Protein AF-A0A661KDL9-F1 (afdb_monomer_lite)

Secondary structure (DSSP, 8-state):
-TTGGGTS-S--EEEEEEEPSS-TT-EEEEEEEGGG----SS-HHHHHHHHHHTTTTGGGSTHHHHHHHHHHHHHHHHHHTT--

Structure (mmCIF, N/CA/C/O 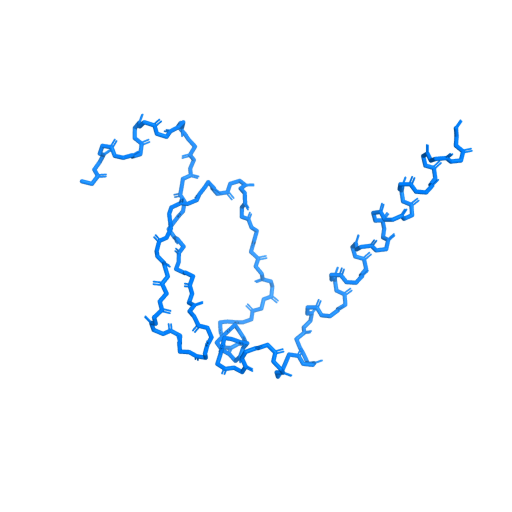backbone):
data_AF-A0A661KDL9-F1
#
_entry.id   AF-A0A661KDL9-F1
#
loop_
_atom_site.group_PDB
_atom_site.id
_atom_site.type_symbol
_atom_site.label_atom_id
_atom_site.label_alt_id
_atom_site.label_comp_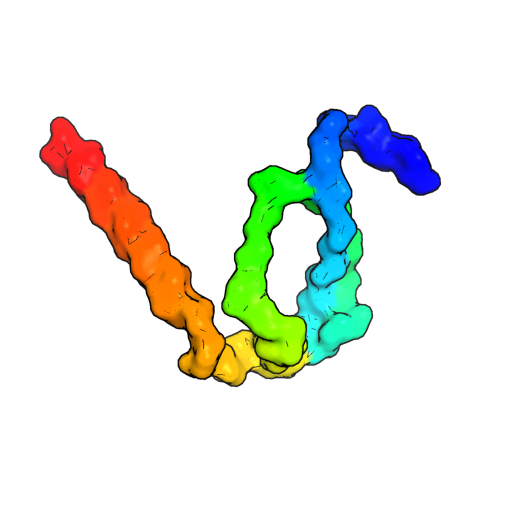id
_atom_site.label_asym_id
_atom_site.label_entity_id
_atom_site.label_seq_id
_atom_site.pdbx_PDB_ins_code
_atom_site.Cartn_x
_atom_site.Cartn_y
_atom_site.Cartn_z
_atom_site.occupancy
_atom_site.B_iso_or_equiv
_atom_site.auth_seq_id
_atom_site.auth_comp_id
_atom_site.auth_asym_id
_atom_site.auth_atom_id
_atom_site.pdbx_PDB_model_num
ATOM 1 N N . SER A 1 1 ? 3.827 1.408 24.174 1.00 54.41 1 SER A N 1
ATOM 2 C CA . SER A 1 1 ? 3.051 1.369 22.914 1.00 54.41 1 SER A CA 1
ATOM 3 C C . SER A 1 1 ? 1.543 1.372 23.149 1.00 54.41 1 SER A C 1
ATOM 5 O O . SER A 1 1 ? 0.842 1.908 22.306 1.00 54.41 1 SER A O 1
ATOM 7 N N . GLU A 1 2 ? 1.031 0.864 24.278 1.00 54.09 2 GLU A N 1
ATOM 8 C CA . GLU A 1 2 ? -0.421 0.774 24.558 1.00 54.09 2 GLU A CA 1
ATOM 9 C C . GLU A 1 2 ? -1.170 2.113 24.711 1.00 54.09 2 GLU A C 1
ATOM 11 O O . GLU A 1 2 ? -2.380 2.155 24.524 1.00 54.09 2 GLU A O 1
ATOM 16 N N . ASN A 1 3 ? -0.490 3.225 25.010 1.00 58.06 3 ASN A N 1
ATOM 17 C CA . ASN A 1 3 ? -1.183 4.476 25.353 1.00 58.06 3 ASN A CA 1
ATOM 18 C C . ASN A 1 3 ? -1.662 5.310 24.151 1.00 58.06 3 ASN A C 1
ATOM 20 O O . ASN A 1 3 ? -2.566 6.117 24.322 1.00 58.06 3 ASN A O 1
ATOM 24 N N . ILE A 1 4 ? -1.111 5.119 22.947 1.00 61.25 4 ILE A N 1
ATOM 25 C CA . ILE A 1 4 ? -1.460 5.949 21.773 1.00 61.25 4 ILE A CA 1
ATOM 26 C C . ILE A 1 4 ? -2.835 5.567 21.207 1.00 61.25 4 ILE A C 1
ATOM 28 O O . ILE A 1 4 ? -3.596 6.432 20.789 1.00 61.25 4 ILE A O 1
ATOM 32 N N . GLN A 1 5 ? -3.197 4.282 21.263 1.00 55.53 5 GLN A N 1
ATOM 33 C CA . GLN A 1 5 ? -4.501 3.808 20.785 1.00 55.53 5 GLN A CA 1
ATOM 34 C C . GLN A 1 5 ? -5.666 4.250 21.681 1.00 55.53 5 GLN A C 1
ATOM 36 O O . GLN A 1 5 ? -6.813 4.159 21.273 1.00 55.53 5 GLN A O 1
ATOM 41 N N . LYS A 1 6 ? -5.386 4.703 22.910 1.00 55.91 6 LYS A N 1
ATOM 42 C CA . LYS A 1 6 ? -6.416 5.032 23.902 1.00 55.91 6 LYS A CA 1
ATOM 43 C C . LYS A 1 6 ? -6.941 6.468 23.782 1.00 55.91 6 LYS A C 1
ATOM 45 O O . LYS A 1 6 ? -8.032 6.738 24.273 1.00 55.91 6 LYS A O 1
ATOM 50 N N . GLU A 1 7 ? -6.163 7.370 23.177 1.00 60.50 7 GLU A N 1
ATOM 51 C CA . GLU A 1 7 ? -6.549 8.771 22.922 1.00 60.50 7 GLU A CA 1
ATOM 52 C C . GLU A 1 7 ? -7.165 8.982 21.536 1.00 60.50 7 GLU A C 1
ATOM 54 O O . GLU A 1 7 ? -7.949 9.908 21.339 1.00 60.50 7 GLU A O 1
ATOM 59 N N . LEU A 1 8 ? -6.837 8.113 20.582 1.00 62.59 8 LEU A N 1
ATOM 60 C CA . LEU A 1 8 ? -7.548 8.026 19.317 1.00 62.59 8 LEU A CA 1
ATOM 61 C C . LEU A 1 8 ? -8.871 7.317 19.621 1.00 62.59 8 LEU A C 1
ATOM 63 O O . LEU A 1 8 ? -8.871 6.320 20.341 1.00 62.59 8 LEU A O 1
ATOM 67 N N . ASN A 1 9 ? -9.996 7.872 19.159 1.00 61.59 9 ASN A N 1
ATOM 68 C CA . ASN A 1 9 ? -11.327 7.262 19.279 1.00 61.59 9 ASN A CA 1
ATOM 69 C C . ASN A 1 9 ? -11.216 5.744 19.080 1.00 61.59 9 ASN A C 1
ATOM 71 O O . ASN A 1 9 ? -10.419 5.354 18.238 1.00 61.59 9 ASN A O 1
ATOM 75 N N . GLN A 1 10 ? -11.971 4.935 19.843 1.00 70.12 10 GLN A N 1
ATOM 76 C CA . GLN A 1 10 ? -11.920 3.455 19.963 1.00 70.12 10 GLN A CA 1
ATOM 77 C C . GLN A 1 10 ? -12.126 2.656 18.647 1.00 70.12 10 GLN A C 1
ATOM 79 O O . GLN A 1 10 ? -12.765 1.608 18.626 1.00 70.12 10 GLN A O 1
ATOM 84 N N . GLU A 1 11 ? -11.651 3.182 17.536 1.00 80.44 11 GLU A N 1
ATOM 85 C CA . GLU A 1 11 ? -11.741 2.699 16.183 1.00 80.44 11 GLU A CA 1
ATOM 86 C C . GLU A 1 11 ? -10.609 1.704 15.941 1.00 80.44 11 GLU A C 1
ATOM 88 O O . GLU A 1 11 ? -9.505 1.838 16.475 1.00 80.44 11 GLU A O 1
ATOM 93 N N . GLU A 1 12 ? -10.892 0.683 15.139 1.00 88.69 12 GLU A N 1
ATOM 94 C CA . GLU A 1 12 ? -9.884 -0.287 14.735 1.00 88.69 12 GLU A CA 1
ATOM 95 C C . GLU A 1 12 ? -8.848 0.416 13.851 1.00 88.69 12 GLU A C 1
ATOM 97 O O . GLU A 1 12 ? -9.172 1.019 12.825 1.00 88.69 12 GLU A O 1
ATOM 102 N N . MET A 1 13 ? -7.593 0.391 14.300 1.00 90.44 13 MET A N 1
ATOM 103 C CA . MET A 1 13 ? -6.472 1.051 13.639 1.00 90.44 13 MET A CA 1
ATOM 104 C C . MET A 1 13 ? -5.599 0.014 12.940 1.00 90.44 13 MET A C 1
ATOM 106 O O . MET A 1 13 ? -5.245 -1.010 13.529 1.00 90.44 13 MET A O 1
ATOM 110 N N . ILE A 1 14 ? -5.160 0.328 11.725 1.00 93.19 14 ILE A N 1
ATOM 111 C CA . ILE A 1 14 ? -4.199 -0.478 10.972 1.00 93.19 14 ILE A CA 1
ATOM 112 C C . ILE A 1 14 ? -2.860 0.246 10.836 1.00 93.19 14 ILE A C 1
ATOM 114 O O . ILE A 1 14 ? -2.774 1.474 10.795 1.00 93.19 14 ILE A O 1
ATOM 118 N N . ASN A 1 15 ? -1.796 -0.547 10.750 1.00 93.88 15 ASN A N 1
ATOM 119 C CA . ASN A 1 15 ? -0.441 -0.068 10.528 1.00 93.88 15 ASN A CA 1
ATOM 120 C C . ASN A 1 15 ? -0.130 -0.066 9.031 1.00 93.88 15 ASN A C 1
ATOM 122 O O . ASN A 1 15 ? -0.128 -1.122 8.398 1.00 93.88 15 ASN A O 1
ATOM 126 N N . VAL A 1 16 ? 0.172 1.105 8.479 1.00 93.56 16 VAL A N 1
ATOM 127 C CA . VAL A 1 16 ? 0.433 1.288 7.050 1.00 93.56 16 VAL A CA 1
ATOM 128 C C . VAL A 1 16 ? 1.835 1.842 6.847 1.00 93.56 16 VAL A C 1
ATOM 130 O O . VAL A 1 16 ? 2.203 2.874 7.406 1.00 93.56 16 VAL A O 1
ATOM 133 N N . PHE A 1 17 ? 2.615 1.170 6.004 1.00 93.50 17 PHE A N 1
ATOM 134 C CA . PHE A 1 17 ? 3.877 1.698 5.503 1.00 93.50 17 PHE A CA 1
ATOM 135 C C . PHE A 1 17 ? 3.652 2.373 4.147 1.00 93.50 17 PHE A C 1
ATOM 137 O O . PHE A 1 17 ? 3.178 1.735 3.208 1.00 93.50 17 PHE A O 1
ATOM 144 N N . VAL A 1 18 ? 3.991 3.659 4.052 1.00 93.25 18 VAL A N 1
ATOM 145 C CA . VAL A 1 18 ? 3.886 4.465 2.831 1.00 93.25 18 VAL A CA 1
ATOM 146 C C . VAL A 1 18 ? 5.288 4.647 2.246 1.00 93.25 18 VAL A C 1
ATOM 148 O O . VAL A 1 18 ? 6.034 5.505 2.731 1.00 93.25 18 VAL A O 1
ATOM 151 N N . PRO A 1 19 ? 5.676 3.850 1.235 1.00 93.12 19 PRO A N 1
ATOM 152 C CA . PRO A 1 19 ? 7.005 3.921 0.652 1.00 93.12 19 PRO A CA 1
ATOM 153 C C . PRO A 1 19 ? 7.184 5.179 -0.199 1.00 93.12 19 PRO A C 1
ATOM 155 O O . PRO A 1 19 ? 6.242 5.721 -0.776 1.00 93.12 19 PRO A O 1
ATOM 158 N N . THR A 1 20 ? 8.432 5.607 -0.341 1.00 92.81 20 THR A N 1
ATOM 159 C CA . THR A 1 20 ? 8.849 6.601 -1.330 1.00 92.81 20 THR A CA 1
ATOM 160 C C . THR A 1 20 ? 9.166 5.921 -2.655 1.00 92.81 20 THR A C 1
ATOM 162 O O . THR A 1 20 ? 9.922 4.956 -2.689 1.00 92.81 20 THR A O 1
ATOM 165 N N . THR A 1 21 ? 8.687 6.449 -3.774 1.00 91.69 21 THR A N 1
ATOM 166 C CA . THR A 1 21 ? 9.138 5.987 -5.095 1.00 91.69 21 THR A CA 1
ATOM 167 C C . THR A 1 21 ? 10.527 6.561 -5.413 1.00 91.69 21 THR A C 1
ATOM 169 O O . THR A 1 21 ? 10.741 7.748 -5.149 1.00 91.69 21 THR A O 1
ATOM 172 N N . PRO A 1 22 ? 11.470 5.797 -6.000 1.00 92.12 22 PRO A N 1
ATOM 173 C CA . PRO A 1 22 ? 11.374 4.396 -6.428 1.00 92.12 22 PRO A CA 1
ATOM 174 C C . PRO A 1 22 ? 11.811 3.367 -5.367 1.00 92.12 22 PRO A C 1
ATOM 176 O O . PRO A 1 22 ? 11.805 2.169 -5.632 1.00 92.12 22 PRO A O 1
ATOM 179 N N . ASN A 1 23 ? 12.259 3.804 -4.188 1.00 91.69 23 ASN A N 1
ATOM 180 C CA . ASN A 1 23 ? 12.853 2.923 -3.185 1.00 91.69 23 ASN A CA 1
ATOM 181 C C . ASN A 1 23 ? 11.797 2.344 -2.218 1.00 91.69 23 ASN A C 1
ATOM 183 O O . ASN A 1 23 ? 11.383 3.045 -1.292 1.00 91.69 23 ASN A O 1
ATOM 187 N N . PRO A 1 24 ? 11.447 1.047 -2.314 1.00 85.25 24 PRO A N 1
ATOM 188 C CA . PRO A 1 24 ? 10.382 0.454 -1.509 1.00 85.25 24 PRO A CA 1
ATOM 189 C C . PRO A 1 24 ? 10.748 0.261 -0.029 1.00 85.25 24 PRO A C 1
ATOM 191 O O . PRO A 1 24 ? 9.937 -0.259 0.730 1.00 85.25 24 PRO A O 1
ATOM 194 N N . THR A 1 25 ? 11.965 0.627 0.385 1.00 89.62 25 THR A N 1
ATOM 195 C CA . THR A 1 25 ? 12.443 0.453 1.767 1.00 89.62 25 THR A CA 1
ATOM 196 C C . THR A 1 25 ? 12.317 1.711 2.623 1.00 89.62 25 THR A C 1
ATOM 198 O O . THR A 1 25 ? 12.216 1.604 3.842 1.00 89.62 25 THR A O 1
ATOM 201 N N . SER A 1 26 ? 12.310 2.901 2.015 1.00 92.31 26 SER A N 1
ATOM 202 C CA . SER A 1 26 ? 12.193 4.184 2.717 1.00 92.31 26 SER A CA 1
ATOM 203 C C . SER A 1 26 ? 10.778 4.733 2.607 1.00 92.31 26 SER A C 1
ATOM 205 O O . SER A 1 26 ? 10.101 4.497 1.610 1.00 92.31 26 SER A O 1
ATOM 207 N N . GLY A 1 27 ? 10.316 5.452 3.629 1.00 94.19 27 GLY A N 1
ATOM 208 C CA . GLY A 1 27 ? 8.930 5.890 3.690 1.00 94.19 27 GLY A CA 1
ATOM 209 C C . GLY A 1 27 ? 8.492 6.355 5.068 1.00 94.19 27 GLY A C 1
ATOM 210 O O . GLY A 1 27 ? 9.303 6.522 5.980 1.00 94.19 27 GLY A O 1
ATOM 211 N N . PHE A 1 28 ? 7.185 6.536 5.200 1.00 95.69 28 PHE A N 1
ATOM 212 C CA . PHE A 1 28 ? 6.523 6.868 6.453 1.00 95.69 28 PHE A CA 1
ATOM 213 C C . PHE A 1 28 ? 5.806 5.642 7.007 1.00 95.69 28 PHE A C 1
ATOM 215 O O . PHE A 1 28 ? 5.307 4.807 6.256 1.00 95.69 28 PHE A O 1
ATOM 222 N N . 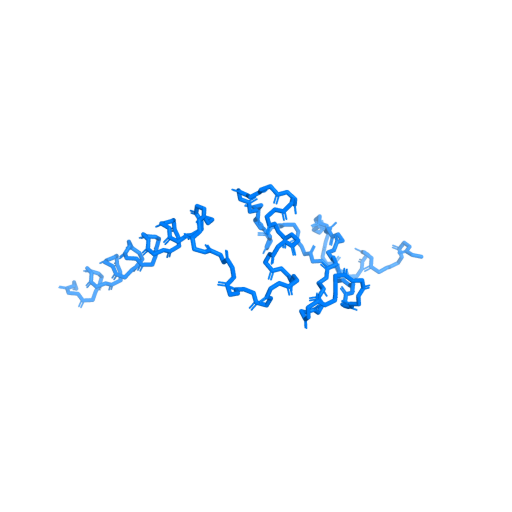TYR A 1 29 ? 5.722 5.555 8.329 1.00 94.75 29 TYR A N 1
ATOM 223 C CA . TYR A 1 29 ? 4.910 4.559 9.016 1.00 94.75 29 TYR A CA 1
ATOM 224 C C . TYR A 1 29 ? 3.761 5.271 9.720 1.00 94.75 29 TYR A C 1
ATOM 226 O O 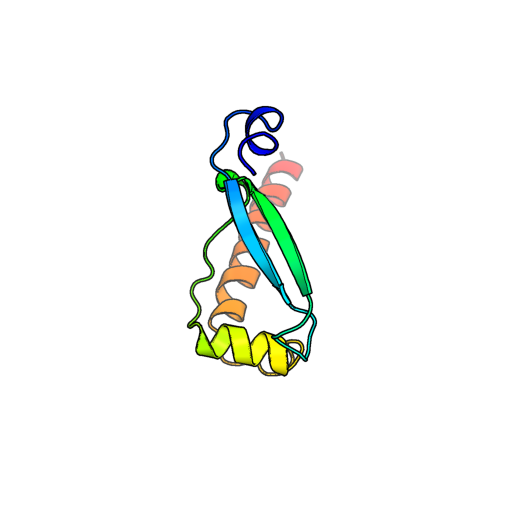. TYR A 1 29 ? 3.994 6.145 10.556 1.00 94.75 29 TYR A O 1
ATOM 234 N N . LEU A 1 30 ? 2.533 4.927 9.345 1.00 93.75 30 LEU A N 1
ATOM 235 C CA . LEU A 1 30 ? 1.314 5.594 9.781 1.00 93.75 30 LEU A CA 1
ATOM 236 C C . LEU A 1 30 ? 0.398 4.596 10.493 1.00 93.75 30 LEU A C 1
ATOM 238 O O . LEU A 1 30 ? 0.321 3.429 10.111 1.00 93.75 30 LEU A O 1
ATOM 242 N N . MET A 1 31 ? -0.329 5.079 11.497 1.00 93.12 31 MET A N 1
ATOM 243 C CA . MET A 1 31 ? -1.523 4.404 12.004 1.00 93.12 31 MET A CA 1
ATOM 244 C C . MET A 1 31 ? -2.734 5.124 11.425 1.00 93.12 31 MET A C 1
ATOM 246 O O . MET A 1 31 ? -2.848 6.338 11.594 1.00 93.12 31 MET A O 1
ATOM 250 N N . VAL A 1 32 ? -3.612 4.396 10.742 1.00 92.19 32 VAL A N 1
ATOM 251 C CA . VAL A 1 32 ? -4.828 4.956 10.130 1.00 92.19 32 VAL A CA 1
ATOM 252 C C . VAL A 1 32 ? -6.056 4.141 10.546 1.00 92.19 32 VAL A C 1
ATOM 254 O O . VAL A 1 32 ? -5.907 2.940 10.787 1.00 92.19 32 VAL A O 1
ATOM 257 N N . PRO A 1 33 ? -7.251 4.750 10.650 1.00 92.75 33 PRO A N 1
ATOM 258 C CA . PRO A 1 33 ? -8.479 4.006 10.912 1.00 92.75 33 PRO A CA 1
ATOM 259 C C . PRO A 1 33 ? -8.786 3.030 9.771 1.00 92.75 33 PRO A C 1
ATOM 261 O O . PRO A 1 33 ? -8.749 3.409 8.600 1.00 92.75 33 PRO A O 1
ATOM 264 N N . GLU A 1 34 ? -9.138 1.785 10.094 1.00 90.62 34 GLU A N 1
ATOM 265 C CA . GLU A 1 34 ? -9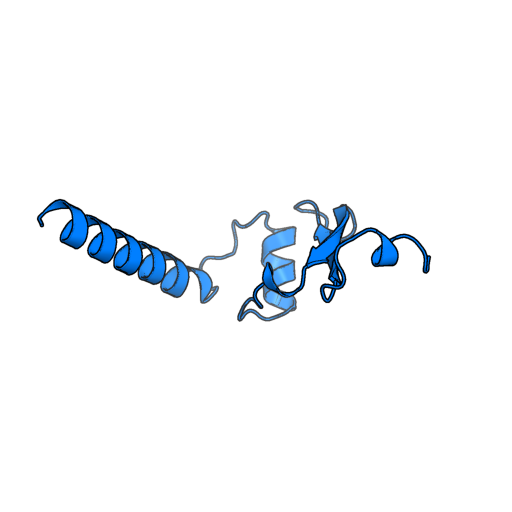.428 0.744 9.097 1.00 90.62 34 GLU A CA 1
ATOM 266 C C . GLU A 1 34 ? -10.560 1.161 8.147 1.00 90.62 34 GLU A C 1
ATOM 268 O O . GLU A 1 34 ? -10.458 0.973 6.934 1.00 90.62 34 GLU A O 1
ATOM 273 N N . LYS A 1 35 ? -11.585 1.834 8.687 1.00 91.75 35 LYS A N 1
ATOM 274 C CA . LYS A 1 35 ? -12.751 2.349 7.948 1.00 91.75 35 LYS A CA 1
ATOM 275 C C . LYS A 1 35 ? -12.407 3.358 6.839 1.00 91.75 35 LYS A C 1
ATOM 277 O O . LYS A 1 35 ? -13.234 3.599 5.966 1.00 91.75 35 LYS A O 1
ATOM 282 N N . GLU A 1 36 ? -11.227 3.980 6.897 1.00 90.38 36 GLU A N 1
ATOM 283 C CA . GLU A 1 36 ? -10.744 4.959 5.909 1.00 90.38 36 GLU A CA 1
ATOM 284 C C . GLU A 1 36 ? -9.828 4.322 4.853 1.00 90.38 36 GLU A C 1
ATOM 286 O O . GLU A 1 36 ? -9.306 5.007 3.972 1.00 90.38 36 GLU A O 1
ATOM 291 N N . SER A 1 37 ? -9.634 3.004 4.919 1.00 89.69 37 SER A N 1
ATOM 292 C CA . SER A 1 37 ? -8.804 2.241 3.994 1.00 89.69 37 SER A CA 1
ATOM 293 C C . SER A 1 37 ? -9.646 1.294 3.139 1.00 89.69 37 SER A C 1
ATOM 295 O O . SER A 1 37 ? -10.730 0.864 3.528 1.00 89.69 37 SER A O 1
ATOM 297 N N . PHE A 1 38 ? -9.149 0.954 1.950 1.00 89.12 38 PHE A N 1
ATOM 298 C CA . PHE A 1 38 ? -9.755 -0.066 1.099 1.00 89.12 38 PHE A CA 1
ATOM 299 C C . PHE A 1 38 ? -8.668 -0.921 0.435 1.00 89.12 38 PHE A C 1
ATOM 301 O O . PHE A 1 38 ? -7.638 -0.388 0.010 1.00 89.12 38 PHE A O 1
ATOM 308 N N . PRO A 1 39 ? -8.864 -2.247 0.332 1.00 86.62 39 PRO A N 1
ATOM 309 C CA . PRO A 1 39 ? -7.882 -3.132 -0.273 1.00 86.62 39 PRO A CA 1
ATOM 310 C C . PRO A 1 39 ? -7.804 -2.905 -1.783 1.00 86.62 39 PRO A C 1
ATOM 312 O O . PRO A 1 39 ? -8.819 -2.812 -2.478 1.00 86.62 39 PRO A O 1
ATOM 315 N N . LEU A 1 40 ? -6.581 -2.862 -2.306 1.00 85.44 40 LEU A N 1
ATOM 316 C CA . LEU A 1 40 ? -6.347 -2.789 -3.744 1.00 85.44 40 LEU A CA 1
ATOM 317 C C . LEU A 1 40 ? -6.359 -4.198 -4.356 1.00 85.44 40 LEU A C 1
ATOM 319 O O . LEU A 1 40 ? -5.660 -5.076 -3.851 1.00 85.44 40 LEU A O 1
ATOM 323 N N . PRO A 1 41 ? -7.094 -4.434 -5.461 1.00 84.38 41 PRO A N 1
ATOM 324 C CA . PRO A 1 41 ? -7.174 -5.740 -6.115 1.00 84.38 41 PRO A CA 1
ATOM 325 C C . PRO A 1 41 ? -5.962 -5.980 -7.033 1.00 84.38 41 PRO A C 1
ATOM 327 O O . PRO A 1 41 ? -6.120 -6.224 -8.228 1.00 84.38 41 PRO A O 1
ATOM 330 N N . ILE A 1 42 ? -4.751 -5.856 -6.491 1.00 83.88 42 ILE A N 1
ATOM 331 C CA . ILE A 1 42 ? -3.489 -6.074 -7.207 1.00 83.88 42 ILE A CA 1
ATOM 332 C C . ILE A 1 42 ? -2.630 -7.089 -6.462 1.00 83.88 42 ILE A C 1
ATOM 334 O O . ILE A 1 42 ? -2.742 -7.241 -5.243 1.00 83.88 42 ILE A O 1
ATOM 338 N N . SER A 1 43 ? -1.759 -7.785 -7.192 1.00 89.50 43 SER A N 1
ATOM 339 C CA . SER A 1 43 ? -0.764 -8.637 -6.551 1.00 89.50 43 SER A CA 1
ATOM 340 C C . SER A 1 43 ? 0.261 -7.779 -5.801 1.00 89.50 43 SER A C 1
ATOM 342 O O . SER A 1 43 ? 0.502 -6.617 -6.138 1.00 89.50 43 SER A O 1
ATOM 344 N N . VAL A 1 44 ? 0.904 -8.366 -4.790 1.00 89.62 44 VAL A N 1
ATOM 345 C CA . VAL A 1 44 ? 2.022 -7.715 -4.092 1.00 89.62 44 VAL A CA 1
ATOM 346 C C . VAL A 1 44 ? 3.134 -7.364 -5.087 1.00 89.62 44 VAL A C 1
ATOM 348 O O . VAL A 1 44 ? 3.678 -6.267 -5.033 1.00 89.62 44 VAL A O 1
ATOM 351 N N . GLU A 1 45 ? 3.423 -8.253 -6.041 1.00 90.62 45 GLU A N 1
ATOM 352 C CA . GLU A 1 45 ? 4.421 -8.027 -7.091 1.00 90.62 45 GLU A CA 1
ATOM 353 C C . GLU A 1 45 ? 4.108 -6.775 -7.924 1.00 90.62 45 GLU A C 1
ATOM 355 O O . GLU A 1 45 ? 4.991 -5.944 -8.150 1.00 90.62 45 GLU A O 1
ATOM 360 N N . ASP A 1 46 ? 2.849 -6.592 -8.325 1.00 87.88 46 ASP A N 1
ATOM 361 C CA . ASP A 1 46 ? 2.436 -5.424 -9.105 1.00 87.88 46 ASP A CA 1
ATOM 362 C C . ASP A 1 46 ? 2.482 -4.144 -8.270 1.00 87.88 46 ASP A C 1
ATOM 364 O O . ASP A 1 46 ? 2.934 -3.112 -8.764 1.00 87.88 46 ASP A O 1
ATOM 368 N N . ALA A 1 47 ? 2.128 -4.207 -6.982 1.00 88.44 47 ALA A N 1
ATOM 369 C CA . ALA A 1 47 ? 2.309 -3.080 -6.068 1.00 88.44 47 ALA A CA 1
ATOM 370 C C . ALA A 1 47 ? 3.785 -2.640 -5.992 1.00 88.44 47 ALA A C 1
ATOM 372 O O . ALA A 1 47 ? 4.087 -1.448 -6.089 1.00 88.44 47 ALA A O 1
ATOM 373 N N . PHE A 1 48 ? 4.724 -3.589 -5.899 1.00 90.94 48 PHE A N 1
ATOM 374 C CA . PHE A 1 48 ? 6.158 -3.283 -5.921 1.00 90.94 48 PHE A CA 1
ATOM 375 C C . PHE A 1 48 ? 6.615 -2.707 -7.267 1.00 90.94 48 PHE A C 1
ATOM 377 O O . PHE A 1 48 ? 7.368 -1.732 -7.273 1.00 90.94 48 PHE A O 1
ATOM 384 N N . LYS A 1 49 ? 6.140 -3.239 -8.404 1.00 87.75 49 LYS A N 1
ATOM 385 C CA . LYS A 1 49 ? 6.432 -2.669 -9.735 1.00 87.75 49 LYS A CA 1
ATOM 386 C C . LYS A 1 49 ? 5.972 -1.216 -9.833 1.00 87.75 49 LYS A C 1
ATOM 388 O O . LYS A 1 49 ? 6.699 -0.385 -10.379 1.00 87.75 49 LYS A O 1
ATOM 393 N N . LEU A 1 50 ? 4.803 -0.885 -9.283 1.00 88.75 50 LEU A N 1
ATOM 394 C CA . LEU A 1 50 ? 4.294 0.489 -9.250 1.00 88.75 50 LEU A CA 1
ATOM 395 C C . LEU A 1 50 ? 5.204 1.412 -8.443 1.00 88.75 50 LEU A C 1
ATOM 397 O O . LEU A 1 50 ? 5.584 2.472 -8.938 1.00 88.75 50 LEU A O 1
ATOM 401 N N . ILE A 1 51 ? 5.606 0.990 -7.242 1.00 91.50 51 ILE A N 1
ATOM 402 C CA . ILE A 1 51 ? 6.491 1.778 -6.376 1.00 91.50 51 ILE A CA 1
ATOM 403 C C . ILE A 1 51 ? 7.844 2.004 -7.058 1.00 91.50 51 ILE A C 1
ATOM 405 O O . ILE A 1 51 ? 8.297 3.142 -7.165 1.00 91.50 51 ILE A O 1
ATOM 409 N N . ILE A 1 52 ? 8.467 0.935 -7.562 1.00 92.31 52 ILE A N 1
ATOM 410 C CA . ILE A 1 52 ? 9.806 0.980 -8.168 1.00 92.31 52 ILE A CA 1
ATOM 411 C C . ILE A 1 52 ? 9.805 1.785 -9.471 1.00 92.31 52 ILE A C 1
ATOM 413 O O . ILE A 1 52 ? 10.748 2.525 -9.739 1.00 92.31 52 ILE A O 1
ATOM 417 N N . SER A 1 53 ? 8.743 1.685 -10.274 1.00 90.62 53 SER A N 1
ATOM 418 C CA . SER A 1 53 ? 8.626 2.433 -11.533 1.00 90.62 53 SER A CA 1
ATOM 419 C C . SER A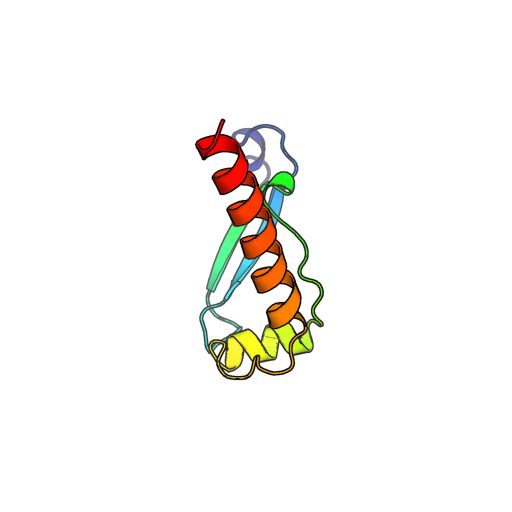 1 53 ? 8.151 3.878 -11.374 1.00 90.62 53 SER A C 1
ATOM 421 O O . SER A 1 53 ? 8.079 4.598 -12.369 1.00 90.62 53 SER A O 1
ATOM 423 N N . GLY A 1 54 ? 7.774 4.304 -10.164 1.00 88.50 54 GLY A N 1
ATOM 424 C CA . GLY A 1 54 ? 7.129 5.603 -9.955 1.00 88.50 54 GLY A CA 1
ATOM 425 C C . GLY A 1 54 ? 5.761 5.722 -10.638 1.00 88.50 54 GLY A C 1
ATOM 426 O O . GLY A 1 54 ? 5.341 6.824 -10.977 1.00 88.50 54 GLY A O 1
ATOM 427 N N . GLY A 1 55 ? 5.084 4.595 -10.884 1.00 83.31 55 GLY A N 1
ATOM 428 C CA . GLY A 1 55 ? 3.773 4.532 -11.539 1.00 83.31 55 GLY A CA 1
ATOM 429 C C . GLY A 1 55 ? 3.797 4.480 -13.072 1.00 83.31 55 GLY A C 1
ATOM 430 O O . GLY A 1 55 ? 2.737 4.385 -13.683 1.00 83.31 55 GLY A O 1
ATOM 431 N N . ILE A 1 56 ? 4.973 4.497 -13.710 1.00 78.62 56 ILE A N 1
ATOM 432 C CA . ILE A 1 56 ? 5.097 4.544 -15.180 1.00 78.62 56 ILE A CA 1
ATOM 433 C C . ILE A 1 56 ? 4.764 3.193 -15.840 1.00 78.62 56 ILE A C 1
ATOM 435 O O . ILE A 1 56 ? 4.259 3.159 -16.958 1.00 78.62 56 ILE A O 1
ATOM 439 N N . VAL A 1 57 ? 5.012 2.068 -15.161 1.00 68.25 57 VAL A N 1
ATOM 440 C CA . VAL A 1 57 ? 4.900 0.712 -15.748 1.00 68.25 57 VAL A CA 1
ATOM 441 C C . VAL A 1 57 ? 3.482 0.114 -15.597 1.00 68.25 57 VAL A C 1
ATOM 443 O O . VAL A 1 57 ? 3.246 -1.048 -15.899 1.00 68.25 57 VAL A O 1
ATOM 446 N N . SER A 1 58 ? 2.493 0.905 -15.168 1.00 61.72 58 SER A N 1
ATOM 447 C CA . SER A 1 58 ? 1.155 0.415 -14.786 1.00 61.72 58 SER A CA 1
ATOM 448 C C . SER A 1 58 ? 0.195 0.068 -15.939 1.00 61.72 58 SER A C 1
ATOM 450 O O . SER A 1 58 ? -0.976 -0.201 -15.660 1.00 61.72 58 SER A O 1
ATOM 452 N N . SER A 1 59 ? 0.613 0.099 -17.208 1.00 56.34 59 SER A N 1
ATOM 453 C CA . SER A 1 59 ? -0.321 -0.019 -18.346 1.00 56.34 59 SER A CA 1
ATOM 454 C C . SER A 1 59 ? -1.139 -1.320 -18.380 1.00 56.34 59 SER A C 1
ATOM 456 O O . SER A 1 59 ? -2.236 -1.306 -18.926 1.00 56.34 59 SER A O 1
ATOM 458 N N . ASP A 1 60 ? -0.669 -2.394 -17.734 1.00 56.78 60 ASP A N 1
ATOM 459 C CA . ASP A 1 60 ? -1.365 -3.692 -17.678 1.00 56.78 60 ASP A CA 1
ATOM 460 C C . ASP A 1 60 ? -2.055 -3.969 -16.329 1.00 56.78 60 ASP A C 1
ATOM 462 O O . ASP A 1 60 ? -2.640 -5.035 -16.124 1.00 56.78 60 ASP A O 1
ATOM 466 N N . ALA A 1 61 ? -2.001 -3.031 -15.377 1.00 57.12 61 ALA A N 1
ATOM 467 C CA . ALA A 1 61 ? -2.696 -3.213 -14.111 1.00 57.12 61 ALA A CA 1
ATOM 468 C C . ALA A 1 61 ? -4.214 -3.031 -14.329 1.00 57.12 61 ALA A C 1
ATOM 470 O O . ALA A 1 61 ? -4.624 -2.023 -14.914 1.00 57.12 61 ALA A O 1
ATOM 471 N N . PRO A 1 62 ? -5.082 -3.893 -13.759 1.00 53.00 62 PRO A N 1
ATOM 472 C CA . PRO A 1 62 ? -6.551 -3.765 -13.823 1.00 53.00 62 PRO A CA 1
ATOM 473 C C . PRO A 1 62 ? -7.103 -2.469 -13.180 1.00 53.00 62 PRO A C 1
ATOM 475 O O . PRO A 1 62 ? -8.311 -2.255 -13.083 1.00 53.00 62 PRO A O 1
ATOM 478 N N . PHE A 1 63 ? -6.208 -1.594 -12.724 1.00 58.56 63 PHE A N 1
ATOM 479 C CA . PHE A 1 63 ? -6.456 -0.294 -12.124 1.00 58.56 63 PHE A CA 1
ATOM 480 C C . PHE A 1 63 ? -7.029 0.727 -13.113 1.00 58.56 63 PHE A C 1
ATOM 482 O O . PHE A 1 63 ? -7.808 1.592 -12.707 1.00 58.56 63 PHE A O 1
ATOM 489 N N . HIS A 1 64 ? -6.667 0.638 -14.401 1.00 55.78 64 HIS A N 1
ATOM 490 C CA . HIS A 1 64 ? -7.077 1.648 -15.379 1.00 55.78 64 HIS A CA 1
ATOM 491 C C . HIS A 1 64 ? -8.590 1.622 -15.648 1.00 55.78 64 HIS A C 1
ATOM 493 O O . HIS A 1 64 ? -9.196 2.669 -15.848 1.00 55.78 64 HIS A O 1
ATOM 499 N N . GLU A 1 65 ? -9.220 0.450 -15.567 1.00 50.97 65 GLU A N 1
ATOM 500 C CA . GLU A 1 65 ? -10.626 0.279 -15.938 1.00 50.97 65 GLU A CA 1
ATOM 501 C C . GLU A 1 65 ? -11.585 0.685 -14.802 1.00 50.97 65 GLU A C 1
ATOM 503 O O . GLU A 1 65 ? -12.510 1.469 -15.016 1.00 50.97 65 GLU A O 1
ATOM 508 N N . LYS A 1 66 ? -11.319 0.249 -13.559 1.00 46.34 66 LYS A N 1
ATOM 509 C CA . LYS A 1 66 ? -12.227 0.468 -12.411 1.00 46.34 66 LYS A CA 1
ATOM 510 C C . LYS A 1 66 ? -12.223 1.895 -11.850 1.00 46.34 66 LYS A C 1
ATOM 512 O O . LYS A 1 66 ? -13.250 2.368 -11.369 1.00 46.34 66 LYS A O 1
ATOM 517 N N . PHE A 1 67 ? -11.091 2.602 -11.896 1.00 54.19 67 PHE A N 1
ATOM 518 C CA . PHE A 1 67 ? -11.020 3.991 -11.412 1.00 54.19 67 PHE A CA 1
ATOM 519 C C . PHE A 1 67 ? -11.574 5.005 -12.420 1.00 54.19 67 PHE A C 1
ATOM 521 O O . PHE A 1 67 ? -12.079 6.056 -12.020 1.00 54.19 67 PHE A O 1
ATOM 528 N N . VAL A 1 68 ? -11.497 4.701 -13.720 1.00 55.41 68 VAL A N 1
ATOM 529 C CA . VAL A 1 68 ? -12.104 5.525 -14.775 1.00 55.41 68 VAL A CA 1
ATOM 530 C C . VAL A 1 68 ? -13.622 5.334 -14.788 1.00 55.41 68 VAL A C 1
ATOM 532 O O . VAL A 1 68 ? -14.340 6.330 -14.869 1.00 55.41 68 VAL A O 1
ATOM 535 N N . SER A 1 69 ? -14.118 4.103 -14.612 1.00 51.91 69 SER A N 1
ATOM 536 C CA . SER A 1 69 ? -15.560 3.831 -14.550 1.00 51.91 69 SER A CA 1
ATOM 537 C C . SER A 1 69 ? -16.227 4.442 -13.310 1.00 51.91 69 SER A C 1
ATOM 539 O O . SER A 1 69 ? -17.258 5.098 -13.434 1.00 51.91 69 SER A O 1
ATOM 541 N N . GLY A 1 70 ? -15.607 4.332 -12.126 1.00 54.84 70 GLY A N 1
ATOM 542 C CA . GLY A 1 70 ? -16.159 4.898 -10.885 1.00 54.84 70 GLY A CA 1
ATOM 543 C C . GLY A 1 70 ? -16.260 6.430 -10.894 1.00 54.84 70 GLY A C 1
ATOM 544 O O . GLY A 1 70 ? -17.216 6.996 -10.367 1.00 54.84 70 GLY A O 1
ATOM 545 N N . LYS A 1 71 ? -15.323 7.121 -11.562 1.00 56.31 71 LYS A N 1
ATOM 546 C CA . LYS A 1 71 ? -15.402 8.581 -11.763 1.00 56.31 71 LYS A CA 1
ATOM 547 C C . LYS A 1 71 ? -16.501 8.995 -12.743 1.00 56.31 71 LYS A C 1
ATOM 549 O O . LYS A 1 71 ? -17.001 10.111 -12.628 1.00 56.31 71 LYS A O 1
ATOM 554 N N . GLN A 1 72 ? -16.856 8.146 -13.709 1.00 55.75 72 GLN A N 1
ATOM 555 C CA . GLN A 1 72 ? -17.941 8.437 -14.649 1.00 55.75 72 GLN A CA 1
ATOM 556 C C . GLN A 1 72 ? -19.307 8.309 -13.970 1.00 55.75 72 GLN A C 1
ATOM 558 O O . GLN A 1 72 ? -20.105 9.233 -14.079 1.00 55.75 72 GLN A O 1
ATOM 563 N N . GLU A 1 73 ? -19.538 7.256 -13.182 1.00 57.44 73 GLU A N 1
ATOM 564 C CA . GLU A 1 73 ? -20.798 7.077 -12.440 1.00 57.44 73 GLU A CA 1
ATOM 565 C C . GLU A 1 73 ? -21.055 8.197 -11.418 1.00 57.44 73 GLU A C 1
ATOM 567 O O . GLU A 1 73 ? -22.175 8.699 -11.308 1.00 57.44 73 GLU A O 1
ATOM 572 N N . GLU A 1 74 ? -20.025 8.639 -10.688 1.00 61.31 74 GLU A N 1
ATOM 573 C CA . GLU A 1 74 ? -20.167 9.731 -9.715 1.00 61.31 74 GLU A CA 1
ATOM 574 C C . GLU A 1 74 ? -20.429 11.086 -10.395 1.00 61.31 74 GLU A C 1
ATOM 576 O O . GLU A 1 74 ? -21.159 11.923 -9.859 1.00 61.31 74 GLU A O 1
ATOM 581 N N . LYS A 1 75 ? -19.864 11.296 -11.590 1.00 62.53 75 LYS A N 1
ATOM 582 C CA . LYS A 1 75 ? -20.095 12.497 -12.397 1.00 62.53 75 LYS A CA 1
ATOM 583 C C . LYS A 1 75 ? -21.519 12.519 -12.958 1.00 62.53 75 LYS A C 1
ATOM 585 O O . LYS A 1 75 ? -22.206 13.516 -12.767 1.00 62.53 75 LYS A O 1
ATOM 590 N N . SER A 1 76 ? -21.995 11.407 -13.523 1.00 61.78 76 SER A N 1
ATOM 591 C CA . SER A 1 76 ? -23.369 11.272 -14.028 1.00 61.78 76 SER A CA 1
ATOM 592 C C . SER A 1 76 ? -24.414 11.482 -12.930 1.00 61.78 76 SER A C 1
ATOM 594 O O . SER A 1 76 ? -25.371 12.223 -13.121 1.00 61.78 76 SER A O 1
ATOM 596 N N . ARG A 1 77 ? -24.190 10.926 -11.731 1.00 69.19 77 ARG A N 1
ATOM 597 C CA . ARG A 1 77 ? -25.106 11.108 -10.591 1.00 69.19 77 ARG A CA 1
ATOM 598 C C . ARG A 1 77 ? -25.170 12.555 -10.095 1.00 69.19 77 ARG A C 1
ATOM 600 O O . ARG A 1 77 ? -26.212 13.002 -9.629 1.00 69.19 77 ARG A O 1
ATOM 607 N N . LYS A 1 78 ? -24.053 13.287 -10.160 1.00 70.56 78 LYS A N 1
ATOM 608 C CA . LYS A 1 78 ? -23.985 14.704 -9.768 1.00 70.56 78 LYS A CA 1
ATOM 609 C C . LYS A 1 78 ? -24.587 15.631 -10.828 1.00 70.56 78 LYS A C 1
ATOM 611 O O . LYS A 1 78 ? -25.146 16.655 -10.451 1.00 70.56 78 LYS A O 1
ATOM 616 N N . GLU A 1 79 ? -24.497 15.271 -12.106 1.00 72.19 79 GLU A N 1
ATOM 617 C CA . GLU A 1 79 ? -25.116 16.003 -13.221 1.00 72.19 79 GLU A CA 1
ATOM 618 C C . GLU A 1 79 ? -26.651 15.859 -13.204 1.00 72.19 79 GLU A C 1
ATOM 620 O O . GLU A 1 79 ? -27.349 16.868 -13.261 1.00 72.19 79 GLU A O 1
ATOM 625 N N . GLU A 1 80 ? -27.187 14.653 -12.969 1.00 73.50 80 GLU A N 1
ATOM 626 C CA . GLU A 1 80 ? -28.641 14.426 -12.831 1.00 73.50 80 GLU A CA 1
ATOM 627 C C . GLU A 1 80 ? -29.267 15.215 -11.662 1.00 73.50 80 GLU A C 1
ATOM 629 O O . GLU A 1 80 ? -30.391 15.708 -11.759 1.00 73.50 80 GLU A O 1
ATOM 634 N N . MET A 1 81 ? -28.533 15.386 -10.557 1.00 68.44 81 MET A N 1
ATOM 635 C CA . MET A 1 81 ? -28.985 16.173 -9.400 1.00 68.44 81 MET A CA 1
ATOM 636 C C . MET A 1 81 ? -28.910 17.694 -9.611 1.00 68.44 81 MET A C 1
ATOM 638 O O . MET A 1 81 ? -29.472 18.428 -8.805 1.00 68.44 81 MET A O 1
ATOM 642 N N . GLN A 1 82 ? -28.195 18.175 -10.635 1.00 65.50 82 GLN A N 1
ATOM 643 C CA . GLN A 1 82 ? -28.099 19.605 -10.966 1.00 65.50 82 GLN A CA 1
ATOM 644 C C . GLN A 1 82 ? -29.137 20.048 -12.003 1.00 65.50 82 GLN A C 1
ATOM 646 O O . GLN A 1 82 ? -29.432 21.238 -12.088 1.00 65.50 82 GLN A O 1
ATOM 651 N N . GLU A 1 83 ? -29.696 19.111 -12.771 1.00 65.44 83 GLU A N 1
ATOM 652 C CA . GLU A 1 83 ? -30.794 19.360 -13.718 1.00 65.44 83 GLU A CA 1
ATOM 653 C C . GLU A 1 83 ? -32.196 19.199 -13.090 1.00 65.44 83 GLU A C 1
ATOM 655 O O . GLU A 1 83 ? -33.203 19.363 -13.781 1.00 65.44 83 GLU A O 1
ATOM 660 N N . SER A 1 84 ? -32.260 18.917 -11.781 1.00 56.09 84 SER A N 1
ATOM 661 C CA . SER A 1 84 ? -33.480 18.839 -10.956 1.00 56.09 84 SER A CA 1
ATOM 662 C C . SER A 1 84 ? -33.663 20.093 -10.101 1.00 56.09 84 SER A C 1
ATOM 664 O O . SER A 1 84 ? -34.826 20.523 -9.929 1.00 56.09 84 SER A O 1
#

Foldseek 3Di:
DPPVCVPPPVADWDWDFDAAAPDRPDGDIDIDGPVVDDDDPDDPVVVNVCRNVVNPVCPPPPVVPVVVVVVVVVVVVVVVVVVD

Radius of gyration: 17.8 Å; chains: 1; bounding box: 46×28×44 Å

Sequence (84 aa):
SENIQKELNQEEMINVFVPTTPNPTSGFYLMVPEKESFPLPISVEDAFKLIISGGIVSSDAPFHEKFVSGKQEEKSRKEEMQES

pLDDT: mean 76.35, std 15.9, range [46.34, 95.69]